Protein AF-A0AAP0MCP5-F1 (afdb_monomer_lite)

Structure (mmCIF, N/CA/C/O backbone):
data_AF-A0AAP0MCP5-F1
#
_entry.id   AF-A0AAP0MCP5-F1
#
loop_
_atom_site.group_PDB
_atom_site.id
_atom_site.type_symbol
_atom_site.label_atom_id
_atom_site.label_alt_id
_atom_site.label_comp_id
_atom_site.label_asym_id
_atom_site.label_entity_id
_atom_site.label_seq_id
_atom_site.pdbx_PDB_ins_code
_atom_site.Cartn_x
_atom_site.Cartn_y
_atom_site.Cartn_z
_atom_site.occupancy
_atom_site.B_iso_or_equiv
_atom_site.auth_seq_id
_atom_site.auth_comp_id
_atom_site.auth_asym_id
_atom_site.auth_atom_id
_atom_site.pdbx_PDB_model_num
ATOM 1 N N . MET A 1 1 ? -8.730 11.185 2.937 1.00 40.16 1 MET A N 1
ATOM 2 C CA . MET A 1 1 ? -7.680 10.144 2.857 1.00 40.16 1 MET A CA 1
ATOM 3 C C . MET A 1 1 ? -7.849 9.244 1.630 1.00 40.16 1 MET A C 1
ATOM 5 O O . MET A 1 1 ? -6.919 9.183 0.844 1.00 40.16 1 MET A O 1
ATOM 9 N N . TYR A 1 2 ? -9.033 8.663 1.378 1.00 33.78 2 TYR A N 1
ATOM 10 C CA . TYR A 1 2 ? -9.317 7.873 0.158 1.00 33.78 2 TYR A CA 1
ATOM 11 C C . TYR A 1 2 ? -9.035 8.603 -1.171 1.00 33.78 2 TYR A C 1
ATOM 13 O O . TYR A 1 2 ? -8.515 8.006 -2.103 1.00 33.78 2 TYR A O 1
ATOM 21 N N . ILE A 1 3 ? -9.280 9.916 -1.231 1.00 34.12 3 ILE A N 1
ATOM 22 C CA . ILE A 1 3 ? -9.058 10.735 -2.437 1.00 34.12 3 ILE A CA 1
ATOM 23 C C . ILE A 1 3 ? -7.561 10.879 -2.789 1.00 34.12 3 ILE A C 1
ATOM 25 O O . ILE A 1 3 ? -7.212 10.986 -3.961 1.00 34.12 3 ILE A O 1
ATOM 29 N N . TYR A 1 4 ? -6.661 10.846 -1.797 1.00 32.72 4 TYR A N 1
ATOM 30 C CA . TYR A 1 4 ? -5.220 11.009 -2.035 1.00 32.72 4 TYR A CA 1
ATOM 31 C C . TYR A 1 4 ? -4.568 9.728 -2.570 1.00 32.72 4 TYR A C 1
ATOM 33 O O . TYR A 1 4 ? -3.710 9.810 -3.441 1.00 32.72 4 TYR A O 1
ATOM 41 N N . LEU A 1 5 ? -5.025 8.552 -2.121 1.00 41.69 5 LEU A N 1
ATOM 42 C CA . LEU A 1 5 ? -4.578 7.266 -2.671 1.00 41.69 5 LEU A CA 1
ATOM 43 C C . LEU A 1 5 ? -5.085 7.043 -4.104 1.00 41.69 5 LEU A C 1
ATOM 45 O O . LEU A 1 5 ? -4.380 6.447 -4.910 1.00 41.69 5 LEU A O 1
ATOM 49 N N . TYR A 1 6 ? -6.276 7.552 -4.433 1.00 42.78 6 TYR A N 1
ATOM 50 C CA . TYR A 1 6 ? -6.842 7.460 -5.782 1.00 42.78 6 TYR A CA 1
ATOM 51 C C . TYR A 1 6 ? -6.058 8.320 -6.787 1.00 42.78 6 TYR A C 1
ATOM 53 O O . TYR A 1 6 ? -5.635 7.826 -7.829 1.00 42.78 6 TYR A O 1
ATOM 61 N N . LYS A 1 7 ? -5.750 9.577 -6.427 1.00 42.03 7 LYS A N 1
ATOM 62 C CA . LYS A 1 7 ? -4.973 10.488 -7.287 1.00 42.03 7 LYS A CA 1
ATOM 63 C C . LYS A 1 7 ? -3.544 10.02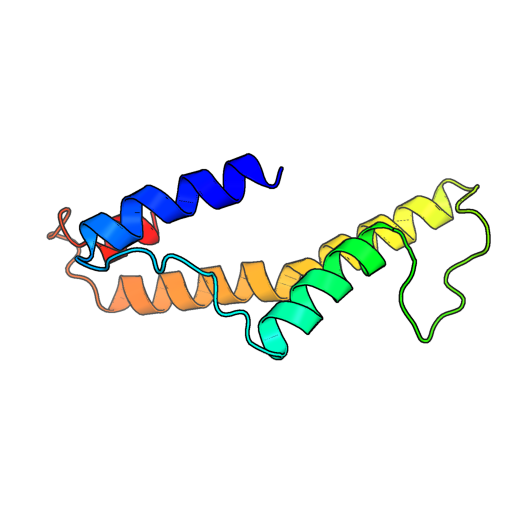1 -7.567 1.00 42.03 7 LYS A C 1
ATOM 65 O O . LYS A 1 7 ? -3.032 10.297 -8.645 1.00 42.03 7 LYS A O 1
ATOM 70 N N . LEU A 1 8 ? -2.906 9.309 -6.634 1.00 51.41 8 LEU A N 1
ATOM 71 C CA . LEU A 1 8 ? -1.564 8.757 -6.855 1.00 51.41 8 LEU A CA 1
ATOM 72 C C . LEU A 1 8 ? -1.557 7.601 -7.874 1.00 51.41 8 LEU A C 1
ATOM 74 O O . LEU A 1 8 ? -0.507 7.266 -8.410 1.00 51.41 8 LEU A O 1
ATOM 78 N N . LYS A 1 9 ? -2.718 6.980 -8.128 1.00 52.72 9 LYS A N 1
ATOM 79 C CA . LYS A 1 9 ? -2.854 5.773 -8.954 1.00 52.72 9 LYS A CA 1
ATOM 80 C C . LYS A 1 9 ? -3.245 6.066 -10.407 1.00 52.72 9 LYS A C 1
ATOM 82 O O . LYS A 1 9 ? -2.927 5.266 -11.279 1.00 52.72 9 LYS A O 1
ATOM 87 N N . GLU A 1 10 ? -3.900 7.195 -10.678 1.00 53.34 10 GLU A N 1
ATOM 88 C CA . GLU A 1 10 ? -4.395 7.534 -12.025 1.00 53.34 10 GLU A CA 1
ATOM 89 C C . GLU A 1 10 ? -3.277 7.928 -13.009 1.00 53.34 10 GLU A C 1
ATOM 91 O O . GLU A 1 10 ? -3.324 7.528 -14.168 1.00 53.34 10 GLU A O 1
ATOM 96 N N . SER A 1 11 ? -2.244 8.650 -12.557 1.00 61.88 11 SER A N 1
ATOM 97 C CA . SER A 1 11 ? -1.142 9.117 -13.425 1.00 61.88 11 SER A CA 1
ATOM 98 C C . SER A 1 11 ? -0.189 8.001 -13.892 1.00 61.88 11 SER A C 1
ATOM 100 O O . SER A 1 11 ? 0.099 7.952 -15.086 1.00 61.88 11 SER A O 1
ATOM 102 N N . PRO A 1 12 ? 0.284 7.072 -13.036 1.00 64.00 12 PRO A N 1
ATOM 103 C CA . PRO A 1 12 ? 1.297 6.101 -13.457 1.00 64.00 12 PRO A CA 1
ATOM 104 C C . PRO A 1 12 ? 0.755 5.017 -14.395 1.00 64.00 12 PRO A C 1
ATOM 106 O O . PRO A 1 12 ? 1.435 4.607 -15.325 1.00 64.00 12 PRO A O 1
ATOM 109 N N . VAL A 1 13 ? -0.477 4.547 -14.173 1.00 72.38 13 VAL A N 1
ATOM 110 C CA . VAL A 1 13 ? -1.050 3.400 -14.906 1.00 72.38 13 VAL A CA 1
ATOM 111 C C . VAL A 1 13 ? -1.272 3.740 -16.384 1.00 72.38 13 VAL A C 1
ATOM 113 O O . VAL A 1 13 ? -0.933 2.941 -17.256 1.00 72.38 13 VAL A O 1
ATOM 116 N N . GLN A 1 14 ? -1.749 4.955 -16.665 1.00 77.19 14 GLN A N 1
ATOM 117 C CA . GLN A 1 14 ? -1.910 5.460 -18.031 1.00 77.19 14 GLN A CA 1
ATOM 118 C C . GLN A 1 14 ? -0.561 5.720 -18.711 1.00 77.19 14 GLN A C 1
ATOM 120 O O . GLN A 1 14 ? -0.395 5.392 -19.883 1.00 77.19 14 GLN A O 1
ATOM 125 N N . GLU A 1 15 ? 0.428 6.250 -17.982 1.00 80.31 15 GLU A N 1
ATOM 126 C CA . GLU A 1 15 ? 1.799 6.420 -18.492 1.00 80.31 15 GLU A CA 1
ATOM 127 C C . GLU A 1 15 ? 2.464 5.079 -18.843 1.00 80.31 15 GLU A C 1
ATOM 129 O O . GLU A 1 15 ? 3.306 5.016 -19.735 1.00 80.31 15 GLU A O 1
ATOM 134 N N . TRP A 1 16 ? 2.058 3.998 -18.176 1.00 81.19 16 TRP A N 1
ATOM 135 C CA . TRP A 1 16 ? 2.496 2.632 -18.466 1.00 81.19 16 TRP A CA 1
ATOM 136 C C . TRP A 1 16 ? 1.713 1.982 -19.623 1.00 81.19 16 TRP A C 1
ATOM 138 O O . TRP A 1 16 ? 1.980 0.832 -19.968 1.00 81.19 16 TRP A O 1
ATOM 148 N N . GLY A 1 17 ? 0.764 2.701 -20.236 1.00 84.69 17 GLY A N 1
ATOM 149 C CA . GLY A 1 17 ? -0.048 2.225 -21.358 1.00 84.69 17 GLY A CA 1
ATOM 150 C C . GLY A 1 17 ? -1.214 1.318 -20.957 1.00 84.69 17 GLY A C 1
ATOM 151 O O . GLY A 1 17 ? -1.796 0.668 -21.824 1.00 84.69 17 GLY A O 1
ATOM 152 N N . PHE A 1 18 ? -1.557 1.254 -19.667 1.00 82.19 18 PHE A N 1
ATOM 153 C CA . PHE A 1 18 ? -2.704 0.489 -19.189 1.00 82.19 18 PHE A CA 1
ATOM 154 C C . PHE A 1 18 ? -3.946 1.376 -19.084 1.00 82.19 18 PHE A C 1
ATOM 156 O O . PHE A 1 18 ? -3.914 2.478 -18.532 1.00 82.19 18 PHE A O 1
ATOM 163 N N . GLU A 1 19 ? -5.071 0.856 -19.564 1.00 81.75 19 GLU A N 1
ATOM 164 C CA . GLU A 1 19 ? -6.383 1.443 -19.308 1.00 81.75 19 GLU A CA 1
ATOM 165 C C . GLU A 1 19 ? -6.827 1.090 -17.883 1.00 81.75 19 GLU A C 1
ATOM 167 O O . GLU A 1 19 ? -6.651 -0.044 -17.424 1.00 81.75 19 GLU A O 1
ATOM 172 N N . LEU A 1 20 ? -7.395 2.059 -17.156 1.00 73.56 20 LEU A N 1
ATOM 173 C CA . LEU A 1 20 ? -8.043 1.739 -15.888 1.00 73.56 20 LEU A CA 1
ATOM 174 C C . LEU A 1 20 ? -9.308 0.921 -16.183 1.00 73.56 20 LEU A C 1
ATOM 176 O O . LEU A 1 20 ? -10.129 1.368 -16.985 1.00 73.56 20 LEU A O 1
ATOM 180 N N . PRO A 1 21 ? -9.503 -0.236 -15.531 1.00 75.50 21 PRO A N 1
ATOM 181 C CA . PRO A 1 21 ? -10.742 -0.981 -15.684 1.00 75.50 21 PRO A CA 1
ATOM 182 C C . PRO A 1 21 ? -11.919 -0.162 -15.136 1.00 75.50 21 PRO A C 1
ATOM 184 O O . PRO A 1 21 ? -11.783 0.509 -14.110 1.00 75.50 21 PRO A O 1
ATOM 187 N N . GLU A 1 22 ? -13.077 -0.245 -15.803 1.00 74.94 22 GLU A N 1
ATOM 188 C CA . GLU A 1 22 ? -14.318 0.425 -15.371 1.00 74.94 22 GLU A CA 1
ATOM 189 C C . GLU A 1 22 ? -14.740 -0.008 -13.957 1.00 74.94 22 GLU A C 1
ATOM 191 O O . GLU A 1 22 ? -15.291 0.787 -13.196 1.00 74.94 22 GLU A O 1
ATOM 196 N N . GLU A 1 23 ? -14.410 -1.247 -13.576 1.00 76.69 23 GLU A N 1
ATOM 197 C CA . GLU A 1 23 ? -14.622 -1.791 -12.238 1.00 76.69 23 GLU A CA 1
ATOM 198 C C . GLU A 1 23 ? -13.309 -2.271 -11.604 1.00 76.69 23 GLU A C 1
ATOM 200 O O . GLU A 1 23 ? -12.508 -2.994 -12.202 1.00 76.69 23 GLU A O 1
ATOM 205 N N . ILE A 1 24 ? -13.095 -1.908 -10.337 1.00 72.88 24 ILE A N 1
ATOM 206 C CA . ILE A 1 24 ? -11.939 -2.371 -9.566 1.00 72.88 24 ILE A CA 1
ATOM 207 C C . ILE A 1 24 ? -12.193 -3.810 -9.107 1.00 72.88 24 ILE A C 1
ATOM 209 O O . ILE A 1 24 ? -12.857 -4.054 -8.096 1.00 72.88 24 ILE A O 1
ATOM 213 N N . ILE A 1 25 ? -11.605 -4.775 -9.814 1.00 75.00 25 ILE A N 1
ATOM 214 C CA . ILE A 1 25 ? -11.618 -6.179 -9.394 1.00 75.00 25 ILE A CA 1
ATOM 215 C C . ILE A 1 25 ? -10.742 -6.322 -8.147 1.00 75.00 25 ILE A C 1
ATOM 217 O O . ILE A 1 25 ? -9.512 -6.262 -8.203 1.00 75.00 25 ILE A O 1
ATOM 221 N N . THR A 1 26 ? -11.387 -6.508 -6.999 1.00 78.62 26 THR A N 1
ATOM 222 C CA . THR A 1 26 ? -10.705 -6.651 -5.712 1.00 78.62 26 THR A CA 1
ATOM 223 C C . THR A 1 26 ? -10.562 -8.132 -5.385 1.00 78.62 26 THR A C 1
ATOM 225 O O . THR A 1 26 ? -11.552 -8.855 -5.302 1.00 78.62 26 THR A O 1
ATOM 228 N N . ASN A 1 27 ? -9.329 -8.612 -5.211 1.00 86.88 27 ASN A N 1
ATOM 229 C CA . ASN A 1 27 ? -9.105 -10.006 -4.832 1.00 86.88 27 ASN A CA 1
ATOM 230 C C . ASN A 1 27 ? -9.288 -10.210 -3.314 1.00 86.88 27 ASN A C 1
ATOM 232 O O . ASN A 1 27 ? -9.272 -9.262 -2.529 1.00 86.88 27 ASN A O 1
ATOM 236 N N . ASN A 1 28 ? -9.424 -11.468 -2.884 1.00 90.06 28 ASN A N 1
ATOM 237 C CA . ASN A 1 28 ? -9.650 -11.815 -1.475 1.00 90.06 28 ASN A CA 1
ATOM 238 C C . ASN A 1 28 ? -8.549 -11.291 -0.529 1.00 90.06 28 ASN A C 1
ATOM 240 O O . ASN A 1 28 ? -8.833 -10.924 0.606 1.00 90.06 28 ASN A O 1
ATOM 244 N N . ALA A 1 29 ? -7.290 -11.245 -0.977 1.00 85.94 29 ALA A N 1
ATOM 245 C CA . ALA A 1 29 ? -6.196 -10.718 -0.162 1.00 85.94 29 ALA A CA 1
ATOM 246 C C . ALA A 1 29 ? -6.328 -9.201 0.033 1.00 85.94 29 ALA A C 1
ATOM 248 O O . ALA A 1 29 ? -6.162 -8.710 1.148 1.00 85.94 29 ALA A O 1
ATOM 249 N N . THR A 1 30 ? -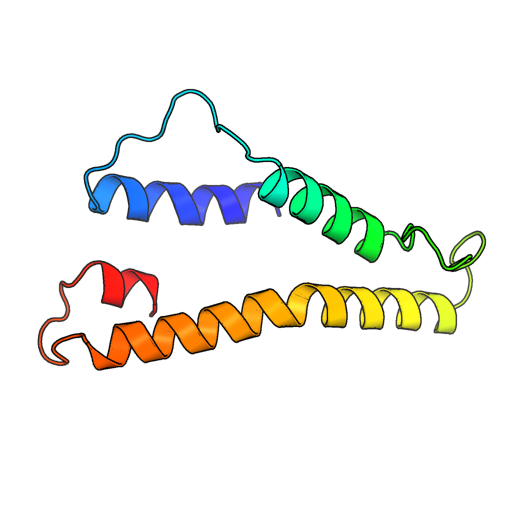6.688 -8.470 -1.025 1.00 85.75 30 THR A N 1
ATOM 250 C CA . THR A 1 30 ? -6.960 -7.035 -0.954 1.00 85.75 30 THR A CA 1
ATOM 251 C C . THR A 1 30 ? -8.127 -6.752 -0.016 1.00 85.75 30 THR A C 1
ATOM 253 O O . THR A 1 30 ? -7.943 -5.928 0.871 1.00 85.75 30 THR A O 1
ATOM 256 N N . ILE A 1 31 ? -9.248 -7.481 -0.127 1.00 88.44 31 ILE A N 1
ATOM 257 C CA . ILE A 1 31 ? -10.411 -7.335 0.774 1.00 88.44 31 ILE A CA 1
ATOM 258 C C . ILE A 1 31 ? -9.984 -7.507 2.237 1.00 88.44 31 ILE A C 1
ATOM 260 O O . ILE A 1 31 ? -10.210 -6.628 3.066 1.00 88.44 31 ILE A O 1
ATOM 264 N N . LYS A 1 32 ? -9.277 -8.601 2.548 1.00 88.56 32 LYS A N 1
ATOM 265 C CA . LYS A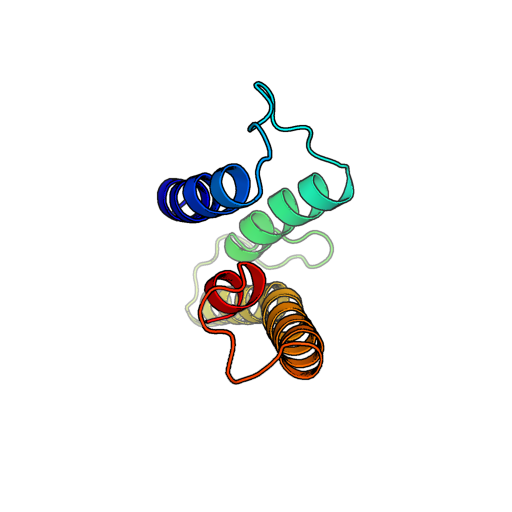 1 32 ? -8.805 -8.874 3.913 1.00 88.56 32 LYS A CA 1
ATOM 266 C C . LYS A 1 32 ? -7.912 -7.761 4.459 1.00 88.56 32 LYS A C 1
ATOM 268 O O . LYS A 1 32 ? -8.077 -7.367 5.608 1.00 88.56 32 LYS A O 1
ATOM 273 N N . CYS A 1 33 ? -6.989 -7.237 3.654 1.00 85.44 33 CYS A N 1
ATOM 274 C CA . CYS A 1 33 ? -6.132 -6.125 4.068 1.00 85.44 33 CYS A CA 1
ATOM 275 C C . CYS A 1 33 ? -6.918 -4.818 4.254 1.00 85.44 33 CYS A C 1
ATOM 277 O O . CYS A 1 33 ? -6.675 -4.096 5.226 1.00 85.44 33 CYS A O 1
ATOM 279 N N . THR A 1 34 ? -7.854 -4.508 3.349 1.00 87.00 34 THR A N 1
ATOM 280 C CA . THR A 1 34 ? -8.669 -3.286 3.421 1.00 87.00 34 THR A CA 1
ATOM 281 C C . THR A 1 34 ? -9.670 -3.307 4.566 1.00 87.00 34 THR A C 1
ATOM 283 O O . THR A 1 34 ? -10.006 -2.237 5.058 1.00 87.00 34 THR A O 1
ATOM 286 N N . ASP A 1 35 ? -10.086 -4.484 5.031 1.00 89.50 35 ASP A N 1
ATOM 287 C CA . ASP A 1 35 ? -10.935 -4.624 6.216 1.00 89.50 35 ASP A CA 1
ATOM 288 C C . ASP A 1 35 ? -10.101 -4.596 7.504 1.00 89.50 35 ASP A C 1
ATOM 290 O O . ASP A 1 35 ? -10.444 -3.914 8.473 1.00 89.50 35 ASP A O 1
ATOM 294 N N . PHE A 1 36 ? -8.958 -5.287 7.514 1.00 89.00 36 PHE A N 1
ATOM 295 C CA . PHE A 1 36 ? -8.104 -5.420 8.693 1.00 89.00 36 PHE A CA 1
ATOM 296 C C . PHE A 1 36 ? -7.519 -4.087 9.178 1.00 89.00 36 PHE A C 1
ATOM 298 O O . PHE A 1 36 ? -7.528 -3.818 10.383 1.00 89.00 36 PHE A O 1
ATOM 305 N N . LEU A 1 37 ? -7.007 -3.240 8.277 1.00 89.56 37 LEU A N 1
ATOM 306 C CA . LEU A 1 37 ? -6.329 -1.998 8.672 1.00 89.56 37 LEU A CA 1
ATOM 307 C C . LEU A 1 37 ? -7.279 -0.993 9.361 1.00 89.56 37 LEU A C 1
ATOM 309 O O . LEU A 1 37 ? -6.936 -0.522 10.449 1.00 89.56 37 LEU A O 1
ATOM 313 N N . PRO A 1 38 ? -8.479 -0.686 8.824 1.00 89.62 38 PRO A N 1
ATOM 314 C CA . PRO A 1 38 ? -9.450 0.165 9.510 1.00 89.62 38 PRO A CA 1
ATOM 315 C C . PRO A 1 38 ? -9.965 -0.445 10.814 1.00 89.62 38 PRO A C 1
ATOM 317 O O . PRO A 1 38 ? -10.125 0.279 11.799 1.00 89.62 38 PRO A O 1
ATOM 320 N N . LEU A 1 39 ? -10.195 -1.763 10.853 1.00 88.94 39 LEU A N 1
ATOM 321 C CA . LEU A 1 39 ? -10.599 -2.441 12.086 1.00 88.94 39 LEU A CA 1
ATOM 322 C C . LEU A 1 39 ? -9.525 -2.292 13.165 1.00 88.94 39 LEU A C 1
ATOM 324 O O . LEU A 1 39 ? -9.854 -1.904 14.287 1.00 88.94 39 LEU A O 1
ATOM 328 N N . THR A 1 40 ? -8.255 -2.470 12.803 1.00 88.25 40 THR A N 1
ATOM 329 C CA . THR A 1 40 ? -7.107 -2.265 13.697 1.00 88.25 40 THR A CA 1
ATOM 330 C C . THR A 1 40 ? -7.030 -0.833 14.211 1.00 88.25 40 THR A C 1
ATOM 332 O O . THR A 1 40 ? -6.974 -0.630 15.422 1.00 88.25 40 THR A O 1
ATOM 335 N N . ALA A 1 41 ? -7.142 0.159 13.325 1.00 87.88 41 ALA A N 1
ATOM 336 C CA . ALA A 1 41 ? -7.146 1.574 13.703 1.00 87.88 41 ALA A CA 1
ATOM 337 C C . ALA A 1 41 ? -8.337 1.968 14.593 1.00 87.88 41 ALA A C 1
ATOM 339 O O . ALA A 1 41 ? -8.250 2.907 15.379 1.00 87.88 41 ALA A O 1
ATOM 340 N N . SER A 1 42 ? -9.453 1.243 14.491 1.00 85.88 42 SER A N 1
ATOM 341 C CA . SER A 1 42 ? -10.629 1.435 15.346 1.00 85.88 42 SER A CA 1
ATOM 342 C C . SER A 1 42 ? -10.593 0.637 16.657 1.00 85.88 42 SER A C 1
ATOM 344 O O . SER A 1 42 ? -11.532 0.733 17.447 1.00 85.88 42 SER A O 1
ATOM 346 N N . GLY A 1 43 ? -9.542 -0.161 16.886 1.00 83.31 43 GLY A N 1
ATOM 347 C CA . GLY A 1 43 ? -9.407 -1.036 18.053 1.00 83.31 43 GLY A CA 1
ATOM 348 C C . GLY A 1 43 ? -10.273 -2.304 18.017 1.00 83.31 43 GLY A C 1
ATOM 349 O O . GLY A 1 43 ? -10.447 -2.940 19.048 1.00 83.31 43 GLY A O 1
ATOM 350 N N . LYS A 1 44 ? -10.821 -2.690 16.857 1.00 79.31 44 LYS A N 1
ATOM 351 C CA . LYS A 1 44 ? -11.758 -3.820 16.679 1.00 79.31 44 LYS A CA 1
ATOM 352 C C . LYS A 1 44 ? -11.101 -5.062 16.056 1.00 79.31 44 LYS A C 1
ATOM 354 O O . LYS A 1 44 ? -11.617 -5.610 15.086 1.00 79.31 44 LYS A O 1
ATOM 359 N N . VAL A 1 45 ? -9.949 -5.493 16.566 1.00 68.69 45 VAL A N 1
ATOM 360 C CA . VAL A 1 45 ? -9.252 -6.691 16.053 1.00 68.69 45 VAL A CA 1
ATOM 361 C C . VAL A 1 45 ? -9.799 -7.951 16.734 1.00 68.69 45 VAL A C 1
ATOM 363 O O . VAL A 1 45 ? -9.832 -8.022 17.959 1.00 68.69 45 VAL A O 1
ATOM 366 N N . GLU A 1 46 ? -10.232 -8.948 15.956 1.00 60.59 46 GLU A N 1
ATOM 367 C CA . GLU A 1 46 ? -10.697 -10.241 16.480 1.00 60.59 46 GLU A CA 1
ATOM 368 C C . GLU A 1 46 ? -9.564 -11.006 17.186 1.00 60.59 46 GLU A C 1
ATOM 370 O O . GLU A 1 46 ? -8.480 -11.183 16.636 1.00 60.59 46 GLU A O 1
ATOM 375 N N . GLY A 1 47 ? -9.832 -11.504 18.398 1.00 55.88 47 GLY A N 1
ATOM 376 C CA . GLY A 1 47 ? -8.955 -12.438 19.121 1.00 55.88 47 GLY A CA 1
ATOM 377 C C . GLY A 1 47 ? -8.398 -11.901 20.439 1.00 55.88 47 GLY A C 1
ATOM 378 O O . GLY A 1 47 ? -8.277 -12.655 21.401 1.00 55.88 47 GLY A O 1
ATOM 379 N N . GLU A 1 48 ? -8.181 -10.595 20.548 1.00 48.75 48 GLU A N 1
ATOM 380 C CA . GLU A 1 48 ? -8.056 -9.936 21.844 1.00 48.75 48 GLU A CA 1
ATOM 381 C C . GLU A 1 48 ? -9.381 -9.229 22.116 1.00 48.75 48 GLU A C 1
ATOM 383 O O . GLU A 1 48 ? -9.910 -8.513 21.269 1.00 48.75 48 GLU A O 1
ATOM 388 N N . LYS A 1 49 ? -9.927 -9.376 23.325 1.00 48.69 49 LYS A N 1
ATOM 389 C CA . LYS A 1 49 ? -10.823 -8.355 23.869 1.00 48.69 49 LYS A CA 1
ATOM 390 C C . LYS A 1 49 ? -9.978 -7.092 24.038 1.00 48.69 49 LYS A C 1
ATOM 392 O O . LYS A 1 49 ? -9.614 -6.753 25.165 1.00 48.69 49 LYS A O 1
ATOM 397 N N . VAL A 1 50 ? -9.578 -6.439 22.947 1.00 50.03 50 VAL A N 1
ATOM 398 C CA . VAL A 1 50 ? -8.992 -5.110 23.015 1.00 50.03 50 VAL A CA 1
ATOM 399 C C . VAL A 1 50 ? -10.162 -4.216 23.352 1.00 50.03 50 VAL A C 1
ATOM 401 O O . VAL A 1 50 ? -10.790 -3.617 22.491 1.00 50.03 50 VAL A O 1
ATOM 404 N N . LEU A 1 51 ? -10.396 -4.166 24.666 1.00 50.97 51 LEU A N 1
ATOM 405 C CA . LEU A 1 51 ? -11.067 -3.108 25.381 1.00 50.97 51 LEU A CA 1
ATOM 406 C C . LEU A 1 51 ? -12.566 -2.968 25.156 1.00 50.97 51 LEU A C 1
ATOM 408 O O . LEU A 1 51 ? -13.108 -3.167 24.079 1.00 50.97 51 LEU A O 1
ATOM 412 N N . GLY A 1 52 ? -13.252 -2.532 26.206 1.00 60.66 52 GLY A N 1
ATOM 413 C CA . GLY A 1 52 ? -14.523 -1.851 26.024 1.00 60.66 52 GLY A CA 1
ATOM 414 C C . GLY A 1 52 ? -14.333 -0.537 25.257 1.00 60.66 52 GLY A C 1
ATOM 415 O O . GLY A 1 52 ? -13.426 -0.354 24.451 1.00 60.66 52 GLY A O 1
ATOM 416 N N . LYS A 1 53 ? -15.203 0.429 25.527 1.00 62.72 53 LYS A N 1
ATOM 417 C CA . LYS A 1 53 ? -15.054 1.799 25.032 1.00 62.72 53 LYS A CA 1
ATOM 418 C C . LYS A 1 53 ? -13.614 2.278 25.314 1.00 62.72 53 LYS A C 1
ATOM 420 O O . LYS A 1 53 ? -13.180 2.215 26.457 1.00 62.72 53 LYS A O 1
ATOM 425 N N . ILE A 1 54 ? -12.868 2.676 24.275 1.00 64.56 54 ILE A N 1
ATOM 426 C CA . ILE A 1 54 ? -11.498 3.210 24.389 1.00 64.56 54 ILE A CA 1
ATOM 427 C C . ILE A 1 54 ? -11.588 4.520 25.179 1.00 64.56 54 ILE A C 1
ATOM 429 O O . ILE A 1 54 ? -11.832 5.588 24.609 1.00 64.56 54 ILE A O 1
ATOM 433 N N . GLU A 1 55 ? -11.472 4.442 26.498 1.00 71.94 55 GLU A N 1
ATOM 434 C CA . GLU A 1 55 ? -11.753 5.570 27.387 1.00 71.94 55 GLU A CA 1
ATOM 435 C C . GLU A 1 55 ? -10.466 6.170 27.942 1.00 71.94 55 GLU A C 1
ATOM 437 O O . GLU A 1 55 ? -10.370 7.395 28.070 1.00 71.94 55 GLU A O 1
ATOM 442 N N . THR A 1 56 ? -9.442 5.351 28.196 1.00 85.62 56 THR A N 1
ATOM 443 C CA . THR A 1 56 ? -8.208 5.828 28.828 1.00 85.62 56 THR A CA 1
ATOM 444 C C . THR A 1 56 ? -7.107 6.187 27.812 1.00 85.62 56 THR A C 1
ATOM 446 O O . THR A 1 56 ? -7.079 5.686 26.686 1.00 85.62 56 THR A O 1
ATOM 449 N N . PRO A 1 57 ? -6.146 7.057 28.175 1.00 88.25 57 PRO A N 1
ATOM 450 C CA . PRO A 1 57 ? -5.008 7.379 27.306 1.00 88.25 57 PRO A CA 1
ATOM 451 C C . PRO A 1 57 ? -4.107 6.177 26.969 1.00 88.25 57 PRO A C 1
ATOM 453 O O . PRO A 1 57 ? -3.621 6.068 25.847 1.00 88.25 57 PRO A O 1
ATOM 456 N N . PHE A 1 58 ? -3.899 5.257 27.919 1.00 84.75 58 PHE A N 1
ATOM 457 C CA . PHE A 1 58 ? -3.057 4.066 27.726 1.00 84.75 58 PHE A CA 1
ATOM 458 C C . PHE A 1 58 ? -3.618 3.128 26.652 1.00 84.75 58 PHE A C 1
ATOM 460 O O . PHE A 1 58 ? -2.905 2.559 25.829 1.00 84.75 58 PHE A O 1
ATOM 467 N N . GLU A 1 59 ? -4.931 3.002 26.654 1.00 83.44 59 GLU A N 1
ATOM 468 C CA . GLU A 1 59 ? -5.703 2.218 25.713 1.00 83.44 59 GLU A CA 1
ATOM 469 C C . GLU A 1 59 ? -5.628 2.757 24.282 1.00 83.44 59 GLU A C 1
ATOM 471 O O . GLU A 1 59 ? -5.431 1.986 23.343 1.00 83.44 59 GLU A O 1
ATOM 476 N N . LYS A 1 60 ? -5.689 4.084 24.123 1.00 85.25 60 LYS A N 1
ATOM 477 C CA . LYS A 1 60 ? -5.453 4.752 22.833 1.00 85.25 60 LYS A CA 1
ATOM 478 C C . LYS A 1 60 ? -4.044 4.469 22.318 1.00 85.25 60 LYS A C 1
ATOM 480 O O . LYS A 1 60 ? -3.887 4.038 21.183 1.00 85.25 60 LYS A O 1
ATOM 485 N N . MET A 1 61 ? -3.041 4.587 23.191 1.00 90.44 61 MET A N 1
ATOM 486 C CA . MET A 1 61 ? -1.646 4.309 22.837 1.00 90.44 61 MET A CA 1
ATOM 487 C C . MET A 1 61 ? -1.439 2.870 22.337 1.00 90.44 61 MET A C 1
ATOM 489 O O . MET A 1 61 ? -0.657 2.648 21.415 1.00 90.44 61 MET A O 1
ATOM 493 N N . LYS A 1 62 ? -2.149 1.885 22.905 1.00 87.69 62 LYS A N 1
ATOM 494 C CA . LYS A 1 62 ? -2.114 0.502 22.402 1.00 87.69 62 LYS A CA 1
ATOM 495 C C . LYS A 1 62 ? -2.664 0.389 20.982 1.00 87.69 62 LYS A C 1
ATOM 497 O O . LYS A 1 62 ? -2.038 -0.261 20.150 1.00 87.69 62 LYS A O 1
ATOM 502 N N . VAL A 1 63 ? -3.810 1.012 20.705 1.00 89.31 63 VAL A N 1
ATOM 503 C CA . VAL A 1 63 ? -4.413 1.014 19.361 1.00 89.31 63 VAL A CA 1
ATOM 504 C C . VAL A 1 63 ? -3.478 1.681 18.350 1.00 89.31 63 VAL A C 1
ATOM 506 O O . VAL A 1 63 ? -3.256 1.130 17.270 1.00 89.31 63 VAL A O 1
ATOM 509 N N . ASP A 1 64 ? -2.853 2.798 18.721 1.00 90.12 64 ASP A N 1
ATOM 510 C CA . ASP A 1 64 ? -1.879 3.491 17.872 1.00 90.12 64 ASP A CA 1
ATOM 511 C C . ASP A 1 64 ? -0.658 2.602 17.575 1.00 90.12 64 ASP A C 1
ATOM 513 O O . ASP A 1 64 ? -0.258 2.445 16.418 1.00 90.12 64 ASP A O 1
ATOM 517 N N . ALA A 1 65 ? -0.103 1.946 18.600 1.00 91.94 65 ALA A N 1
ATOM 518 C CA . ALA A 1 65 ? 1.034 1.037 18.453 1.00 91.94 65 ALA A CA 1
ATOM 519 C C . ALA A 1 65 ? 0.704 -0.181 17.574 1.00 91.94 65 ALA A C 1
ATOM 521 O O . ALA A 1 65 ? 1.517 -0.575 16.731 1.00 91.94 65 ALA A O 1
ATOM 522 N N . TYR A 1 66 ? -0.491 -0.759 17.724 1.00 89.06 66 TYR A N 1
ATOM 523 C CA . TYR A 1 66 ? -0.948 -1.857 16.871 1.00 89.06 66 TYR A CA 1
ATOM 524 C C . TYR A 1 66 ? -1.164 -1.408 15.429 1.00 89.06 66 TYR A C 1
ATOM 526 O O . TYR A 1 66 ? -0.753 -2.110 14.510 1.00 89.06 66 TYR A O 1
ATOM 534 N N . THR A 1 67 ? -1.732 -0.223 15.217 1.00 91.31 67 THR A N 1
ATOM 535 C CA . THR A 1 67 ? -1.934 0.344 13.875 1.00 91.31 67 THR A CA 1
ATOM 536 C C . THR A 1 67 ? -0.602 0.585 13.166 1.00 91.31 67 THR A C 1
ATOM 538 O O . THR A 1 67 ? -0.432 0.220 11.999 1.00 91.31 67 THR A O 1
ATOM 541 N N . LEU A 1 68 ? 0.386 1.135 13.877 1.00 93.31 68 LEU A N 1
ATOM 542 C CA . LEU A 1 68 ? 1.733 1.316 13.339 1.00 93.31 68 LEU A CA 1
ATOM 543 C C . LEU A 1 68 ? 2.391 -0.035 13.014 1.00 93.31 68 LEU A C 1
ATOM 545 O O . LEU A 1 68 ? 2.991 -0.211 11.954 1.00 93.31 68 LEU A O 1
ATOM 549 N N . SER A 1 69 ? 2.224 -1.017 13.899 1.00 91.12 69 SER A N 1
ATOM 550 C CA . SER A 1 69 ? 2.765 -2.366 13.704 1.00 91.12 69 SER A CA 1
ATOM 551 C C . SER A 1 69 ? 2.107 -3.089 12.522 1.00 91.12 69 SER A C 1
ATOM 553 O O . SER A 1 69 ? 2.797 -3.749 11.752 1.00 91.12 69 SER A O 1
ATOM 555 N N . ALA A 1 70 ? 0.796 -2.923 12.329 1.00 91.50 70 ALA A N 1
ATOM 556 C CA . ALA A 1 70 ? 0.029 -3.499 11.225 1.00 91.50 70 ALA A CA 1
ATOM 557 C C . ALA A 1 70 ? 0.394 -2.896 9.856 1.00 91.50 70 ALA A C 1
ATOM 559 O O . ALA A 1 70 ? 0.338 -3.586 8.840 1.00 91.50 70 ALA A O 1
ATOM 560 N N . THR A 1 71 ? 0.787 -1.621 9.818 1.00 91.56 71 THR A N 1
ATOM 561 C CA . THR A 1 71 ? 1.199 -0.929 8.581 1.00 91.56 71 THR A CA 1
ATOM 562 C C . THR A 1 71 ? 2.677 -1.145 8.233 1.00 91.56 71 THR A C 1
ATOM 564 O O . THR A 1 71 ? 3.048 -1.085 7.057 1.00 91.56 71 THR A O 1
ATOM 567 N N . SER A 1 72 ? 3.518 -1.459 9.225 1.00 94.12 72 SER A N 1
ATOM 568 C CA . SER A 1 72 ? 4.968 -1.639 9.068 1.00 94.12 72 SER A CA 1
ATOM 569 C C . SER A 1 72 ? 5.390 -2.632 7.967 1.00 94.12 72 SER A C 1
ATOM 571 O O . SER A 1 72 ? 6.272 -2.273 7.179 1.00 94.12 72 SER A O 1
ATOM 573 N N . PRO A 1 73 ? 4.773 -3.824 7.812 1.00 92.00 73 PRO A N 1
ATOM 574 C CA . PRO A 1 73 ? 5.158 -4.767 6.763 1.00 92.00 73 PRO A CA 1
ATOM 575 C C . PRO A 1 73 ? 5.032 -4.191 5.352 1.00 92.00 73 PRO A C 1
ATOM 577 O O . PRO A 1 73 ? 5.905 -4.429 4.524 1.00 92.00 73 PRO A O 1
ATOM 580 N N . CYS A 1 74 ? 3.986 -3.402 5.085 1.00 89.31 74 CYS A N 1
ATOM 581 C CA . CYS A 1 74 ? 3.767 -2.806 3.766 1.00 89.31 74 CYS A CA 1
ATOM 582 C C . CYS A 1 74 ? 4.837 -1.756 3.449 1.00 89.31 74 CYS A C 1
ATOM 584 O O . CYS A 1 74 ? 5.380 -1.753 2.348 1.00 89.31 74 CYS A O 1
ATOM 586 N N . MET A 1 75 ? 5.178 -0.909 4.426 1.00 90.69 75 MET A N 1
ATOM 587 C CA . MET A 1 75 ? 6.228 0.103 4.269 1.00 90.69 75 MET A CA 1
ATOM 588 C C . MET A 1 75 ? 7.593 -0.544 4.019 1.00 90.69 75 MET A C 1
ATOM 590 O O . MET A 1 75 ? 8.297 -0.172 3.083 1.00 90.69 75 MET A O 1
ATOM 594 N N . ARG A 1 76 ? 7.940 -1.568 4.810 1.00 94.50 76 ARG A N 1
ATOM 595 C CA . ARG A 1 76 ? 9.204 -2.297 4.654 1.00 94.50 76 ARG A CA 1
ATOM 596 C C . ARG A 1 76 ? 9.275 -3.048 3.325 1.00 94.50 76 ARG A C 1
ATOM 598 O O . ARG A 1 76 ? 10.321 -3.056 2.687 1.00 94.50 76 ARG A O 1
ATOM 605 N N . LEU A 1 77 ? 8.182 -3.689 2.912 1.00 93.31 77 LEU A N 1
ATOM 606 C CA . LEU A 1 77 ? 8.123 -4.391 1.632 1.00 93.31 77 LEU A CA 1
ATOM 607 C C . LEU A 1 77 ? 8.318 -3.420 0.465 1.00 93.31 77 LEU A C 1
ATOM 609 O O . LEU A 1 77 ? 9.072 -3.733 -0.451 1.00 93.31 77 LEU A O 1
ATOM 613 N N . PHE A 1 78 ? 7.685 -2.245 0.518 1.00 90.81 78 PHE A N 1
ATOM 614 C CA . PHE A 1 78 ? 7.850 -1.217 -0.506 1.00 90.81 78 PHE A CA 1
ATOM 615 C C . PHE A 1 78 ? 9.306 -0.747 -0.609 1.00 90.81 78 PHE A C 1
ATOM 617 O O . PHE A 1 78 ? 9.847 -0.706 -1.707 1.00 90.81 78 PHE A O 1
ATOM 624 N N . GLU A 1 79 ? 9.971 -0.491 0.522 1.00 93.44 79 GLU A N 1
ATOM 625 C CA . GLU A 1 79 ? 11.393 -0.119 0.549 1.00 93.44 79 GLU A CA 1
ATOM 626 C C . GLU A 1 79 ? 12.289 -1.200 -0.078 1.00 93.44 79 GLU A C 1
ATOM 628 O O . GLU A 1 79 ? 13.178 -0.892 -0.872 1.00 93.44 79 GLU A O 1
ATOM 633 N N . VAL A 1 80 ? 12.060 -2.471 0.270 1.00 95.50 80 VAL A N 1
ATOM 634 C CA . VAL A 1 80 ? 12.827 -3.594 -0.288 1.00 95.50 80 VAL A CA 1
ATOM 635 C C . VAL A 1 80 ? 12.614 -3.688 -1.797 1.00 95.50 80 VAL A C 1
ATOM 637 O O . VAL A 1 80 ? 13.587 -3.718 -2.541 1.00 95.50 80 VAL A O 1
ATOM 640 N N . ILE A 1 81 ? 11.363 -3.671 -2.263 1.00 94.31 81 ILE A N 1
ATOM 641 C CA . ILE A 1 81 ? 11.045 -3.743 -3.696 1.00 94.31 81 ILE A CA 1
ATOM 642 C C . ILE A 1 81 ? 11.651 -2.555 -4.451 1.00 94.31 81 ILE A C 1
ATOM 644 O O . ILE A 1 81 ? 12.234 -2.752 -5.514 1.00 94.31 81 ILE A O 1
ATOM 648 N N . ALA A 1 82 ? 11.554 -1.341 -3.905 1.00 91.88 82 ALA A N 1
ATOM 649 C CA . ALA A 1 82 ? 12.118 -0.146 -4.523 1.00 91.88 82 ALA A CA 1
ATOM 650 C C . ALA A 1 82 ? 13.636 -0.270 -4.714 1.00 91.88 82 ALA A C 1
ATOM 652 O O . ALA A 1 82 ? 14.137 0.020 -5.798 1.00 91.88 82 ALA A O 1
ATOM 653 N N . LYS A 1 83 ? 14.358 -0.778 -3.706 1.00 93.25 83 LYS A N 1
ATOM 654 C CA . LYS A 1 83 ? 15.808 -1.022 -3.785 1.00 93.25 83 LYS A CA 1
ATOM 655 C C . LYS A 1 83 ? 16.176 -2.071 -4.833 1.00 93.25 83 LYS A C 1
ATOM 657 O O . LYS A 1 83 ? 17.109 -1.851 -5.601 1.00 93.25 83 LYS A O 1
ATOM 662 N N . GLU A 1 84 ? 15.445 -3.184 -4.882 1.00 95.38 84 GLU A N 1
ATOM 663 C CA . GLU A 1 84 ? 15.676 -4.237 -5.880 1.00 95.38 84 GLU A CA 1
ATOM 664 C C . GLU A 1 84 ? 15.422 -3.721 -7.303 1.00 95.38 84 GLU A C 1
ATOM 666 O O . GLU A 1 84 ? 16.222 -3.966 -8.202 1.00 95.38 84 GLU A O 1
ATOM 671 N N . ILE A 1 85 ? 14.353 -2.943 -7.509 1.00 92.50 85 ILE A N 1
ATOM 672 C CA . ILE A 1 85 ? 14.084 -2.294 -8.798 1.00 92.50 85 ILE A CA 1
ATOM 673 C C . ILE A 1 85 ? 15.216 -1.326 -9.136 1.00 92.50 85 ILE A C 1
ATOM 675 O O . ILE A 1 85 ? 15.768 -1.412 -10.228 1.00 92.50 85 ILE A O 1
ATOM 679 N N . GLN A 1 86 ? 15.599 -0.447 -8.207 1.00 90.94 86 GLN A N 1
ATOM 680 C CA . GLN A 1 86 ? 16.655 0.543 -8.416 1.00 90.94 86 GLN A CA 1
ATOM 681 C C . GLN A 1 86 ? 17.987 -0.100 -8.828 1.00 90.94 86 GLN A C 1
ATOM 683 O O . GLN A 1 86 ? 18.675 0.443 -9.688 1.00 90.94 86 GLN A O 1
ATOM 688 N N . ALA A 1 87 ? 18.325 -1.268 -8.273 1.00 92.06 87 ALA A N 1
ATOM 689 C CA . ALA A 1 87 ? 19.528 -2.019 -8.632 1.00 92.06 87 ALA A CA 1
ATOM 690 C C . ALA A 1 87 ? 19.527 -2.541 -10.083 1.00 92.06 87 ALA A C 1
ATOM 692 O O . ALA A 1 87 ? 20.594 -2.811 -10.635 1.00 92.06 87 ALA A O 1
ATOM 693 N N . LEU A 1 88 ? 18.351 -2.676 -10.705 1.00 91.50 88 LEU A N 1
ATOM 694 C CA . LEU A 1 88 ? 18.187 -3.111 -12.095 1.00 91.50 88 LEU A CA 1
ATOM 695 C C . LEU A 1 88 ? 18.127 -1.940 -13.090 1.00 91.50 88 LEU A C 1
ATOM 697 O O . LEU A 1 88 ? 18.229 -2.167 -14.296 1.00 91.50 88 LEU A O 1
ATOM 701 N N . LEU A 1 89 ? 17.938 -0.704 -12.618 1.00 91.06 89 LEU A N 1
ATOM 702 C CA . LEU A 1 89 ? 17.790 0.467 -13.483 1.00 91.06 89 LEU A CA 1
ATOM 703 C C . LEU A 1 89 ? 19.143 1.041 -13.905 1.00 91.06 89 LEU A C 1
ATOM 705 O O . LEU A 1 89 ? 20.090 1.104 -13.123 1.00 91.06 89 LEU A O 1
ATOM 709 N N . ASN A 1 90 ? 19.209 1.545 -15.139 1.00 87.44 90 ASN A N 1
ATOM 710 C CA . ASN A 1 90 ? 20.336 2.364 -15.567 1.00 87.44 90 ASN A CA 1
ATOM 711 C C . ASN A 1 90 ? 20.284 3.721 -14.828 1.00 87.44 90 ASN A C 1
ATOM 713 O O . ASN A 1 90 ? 19.298 4.449 -14.987 1.00 87.44 90 ASN A O 1
ATOM 717 N N . PRO A 1 91 ? 21.312 4.101 -14.045 1.00 81.50 91 PRO A N 1
ATOM 718 C CA . PRO A 1 91 ? 21.318 5.371 -13.319 1.00 81.50 91 PRO A CA 1
ATOM 719 C C . PRO A 1 91 ? 21.198 6.595 -14.239 1.00 81.50 91 PRO A C 1
ATOM 721 O O . PRO A 1 91 ? 20.585 7.587 -13.833 1.00 81.50 91 PRO A O 1
ATOM 724 N N . ASP A 1 92 ? 21.690 6.500 -15.478 1.00 84.75 92 ASP A N 1
ATOM 725 C CA . ASP A 1 92 ? 21.690 7.598 -16.453 1.00 84.75 92 ASP A CA 1
ATOM 726 C C . ASP A 1 92 ? 20.358 7.743 -17.208 1.00 84.75 92 ASP A C 1
ATOM 728 O O . ASP A 1 92 ? 20.097 8.778 -17.824 1.00 84.75 92 ASP A O 1
ATOM 732 N N . ASP A 1 93 ? 19.475 6.741 -17.135 1.00 84.31 93 ASP A N 1
ATOM 733 C CA . ASP A 1 93 ? 18.137 6.821 -17.717 1.00 84.31 93 ASP A CA 1
ATOM 734 C C . ASP A 1 93 ? 17.147 7.412 -16.703 1.00 84.31 93 ASP A C 1
ATOM 736 O O . ASP A 1 93 ? 16.571 6.730 -15.852 1.00 84.31 93 ASP A O 1
ATOM 740 N N . GLY A 1 94 ? 16.970 8.731 -16.768 1.00 77.75 94 GLY A N 1
ATOM 741 C CA . GLY A 1 94 ? 15.981 9.464 -15.974 1.00 77.75 94 GLY A CA 1
ATOM 742 C C . GLY A 1 94 ? 14.535 9.304 -16.452 1.00 77.75 94 GLY A C 1
ATOM 743 O O . GLY A 1 94 ? 13.621 9.705 -15.737 1.00 77.75 94 GLY A O 1
ATOM 744 N N . SER A 1 95 ? 14.313 8.745 -17.645 1.00 82.19 95 SER A N 1
ATOM 745 C CA . SER A 1 95 ? 12.980 8.641 -18.254 1.00 82.19 95 SER A CA 1
ATOM 746 C C . SER A 1 95 ? 12.239 7.355 -17.885 1.00 82.19 95 SER A C 1
ATOM 748 O O . SER A 1 95 ? 11.052 7.213 -18.179 1.00 82.19 95 SER A O 1
ATOM 750 N N . HIS A 1 96 ? 12.928 6.424 -17.221 1.00 85.12 96 HIS A N 1
ATOM 751 C CA . HIS A 1 96 ? 12.389 5.114 -16.907 1.00 85.12 96 HIS A CA 1
ATOM 752 C C . HIS A 1 96 ? 11.184 5.207 -15.959 1.00 85.12 96 HIS A C 1
ATOM 754 O O . HIS A 1 96 ? 11.282 5.698 -14.834 1.00 85.12 96 HIS A O 1
ATOM 760 N N . LEU A 1 97 ? 10.042 4.666 -16.386 1.00 85.19 97 LEU A N 1
ATOM 761 C CA . LEU A 1 97 ? 8.771 4.756 -15.661 1.00 85.19 97 LEU A CA 1
ATOM 762 C C . LEU A 1 97 ? 8.837 4.193 -14.231 1.00 85.19 97 LEU A C 1
ATOM 764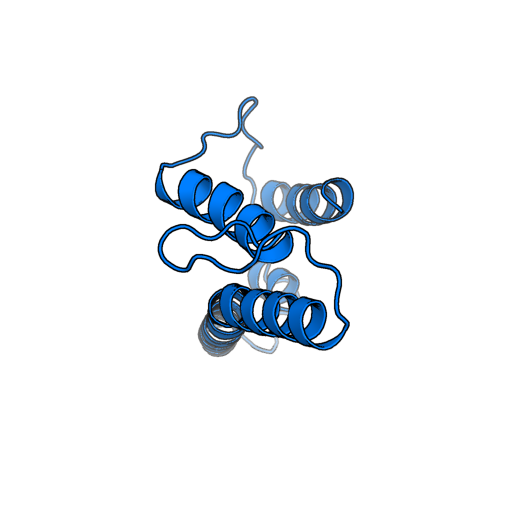 O O . LEU A 1 97 ? 8.219 4.737 -13.319 1.00 85.19 97 LEU A O 1
ATOM 768 N N . TYR A 1 98 ? 9.627 3.136 -14.015 1.00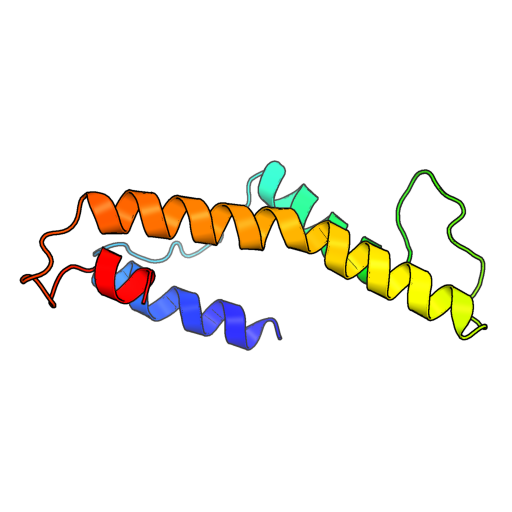 85.38 98 TYR A N 1
ATOM 769 C CA . TYR A 1 98 ? 9.843 2.582 -12.676 1.00 85.38 98 TYR A CA 1
ATOM 770 C C . TYR A 1 98 ? 10.680 3.495 -11.776 1.00 85.38 98 TYR A C 1
ATOM 772 O O . TYR A 1 98 ? 10.475 3.465 -10.572 1.00 85.38 98 TYR A O 1
ATOM 780 N N . LYS A 1 99 ? 11.572 4.323 -12.338 1.00 85.44 99 LYS A N 1
ATOM 781 C CA . LYS A 1 99 ? 12.359 5.307 -11.579 1.00 85.44 99 LYS A CA 1
ATOM 782 C C . LYS A 1 99 ? 11.442 6.386 -11.007 1.00 85.44 99 LYS A C 1
ATOM 784 O O . LYS A 1 99 ? 11.431 6.615 -9.811 1.00 85.44 99 LYS A O 1
ATOM 789 N N . LYS A 1 100 ? 10.553 6.924 -11.849 1.00 83.31 100 LYS A N 1
ATOM 790 C CA . LYS A 1 100 ? 9.505 7.874 -11.441 1.00 83.31 100 LYS A CA 1
ATOM 791 C C . LYS A 1 100 ? 8.513 7.291 -10.420 1.00 83.31 100 LYS A C 1
ATOM 793 O O . LYS A 1 100 ? 7.879 8.045 -9.697 1.00 83.31 100 LYS A O 1
ATOM 798 N N . TRP A 1 101 ? 8.320 5.971 -10.406 1.00 84.12 101 TRP A N 1
ATOM 799 C CA . TRP A 1 101 ? 7.416 5.305 -9.463 1.00 84.12 101 TRP A CA 1
ATOM 800 C C . TRP A 1 101 ? 8.046 5.061 -8.081 1.00 84.12 101 TRP A C 1
ATOM 802 O O . TRP A 1 10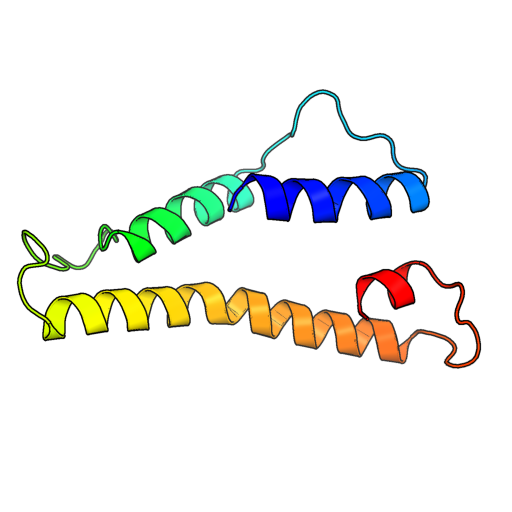1 ? 7.314 5.040 -7.093 1.00 84.12 101 TRP A O 1
ATOM 812 N N . ILE A 1 102 ? 9.367 4.847 -8.012 1.00 86.69 102 ILE A N 1
ATOM 813 C CA . ILE A 1 102 ? 10.090 4.609 -6.749 1.00 86.69 102 ILE A CA 1
ATOM 814 C C . ILE A 1 102 ? 10.644 5.885 -6.096 1.00 86.69 102 ILE A C 1
ATOM 816 O O . ILE A 1 102 ? 10.836 5.867 -4.880 1.00 86.69 102 ILE A O 1
ATOM 820 N N . ASP A 1 103 ? 10.912 6.937 -6.881 1.00 80.31 103 ASP A N 1
ATOM 821 C CA . ASP A 1 103 ? 11.391 8.257 -6.423 1.00 80.31 103 ASP A CA 1
ATOM 822 C C . ASP A 1 103 ? 10.255 9.122 -5.839 1.00 80.31 103 ASP A C 1
ATOM 824 O O . ASP A 1 103 ? 10.496 9.792 -4.804 1.00 80.31 103 ASP A O 1
#

Foldseek 3Di:
DVVVVVVLPPPLCVVVVHDDDPDDDADPVNVCLVVQLVCLLVQNDPPDPLDDPQDDPVSNVVSVVSNCVSCVVVVVVLVVVLVVVVVVDDPPPPPDSSNVVSD

Secondary structure (DSSP, 8-state):
-HHHHHHHHHHHHHHTTPPPPSS----HHHHHHHHHHHHHHTT--TTS---SS--SHHHHHHHHHHHHHHHHHHHHHHHHHHHHHHHHS-TT-TT-HHHHHH-

Organism: NCBI:txid2935761

Radius of gyration: 18.45 Å; chains: 1; bounding box: 37×23×50 Å

InterPro domains:
  IPR016084 Haem oxygenase-like, multi-helical [G3DSA:1.20.910.10] (2-103)
  IPR050967 Thiamine Salvage Pathway TenA [PTHR43198] (7-103)

Sequence (103 aa):
MYIYLYKLKESPVQEWGFELPEEIITNNATIKCTDFLPLTASGKVEGEKVLGKIETPFEKMKVDAYTLSATSPCMRLFEVIAKEIQALLNPDDGSHLYKKWID

pLDDT: mean 78.79, std 16.13, range [32.72, 95.5]